Protein AF-A0A8S2MJG7-F1 (afdb_monomer_lite)

Foldseek 3Di:
DDDAPPPPVVVVVVCVVVVADLEAEAPHPLAPVSVVVCCVPCVNRHDVNGYYHYPDPVCCVPPVRDPDDPVNVVVD

Radius of gyration: 13.46 Å; chains: 1; bounding box: 29×32×36 Å

Organism: NCBI:txid1234261

Structure (mmCIF, N/CA/C/O backbone):
data_AF-A0A8S2MJG7-F1
#
_entry.id   AF-A0A8S2MJG7-F1
#
loop_
_atom_site.group_PDB
_atom_site.id
_atom_sit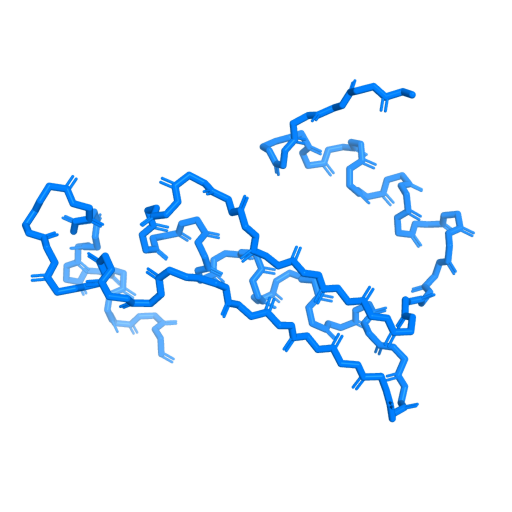e.type_symbol
_atom_site.label_atom_id
_atom_site.label_alt_id
_atom_site.label_comp_id
_atom_site.label_asym_id
_atom_site.label_entity_id
_atom_site.label_seq_id
_atom_site.pdbx_PDB_ins_code
_atom_site.Cartn_x
_atom_site.Cartn_y
_atom_site.Cartn_z
_atom_site.occupancy
_atom_site.B_iso_or_equiv
_atom_site.auth_seq_id
_atom_site.auth_comp_id
_atom_site.auth_asym_id
_atom_site.auth_atom_id
_atom_site.pdbx_PDB_model_num
ATOM 1 N N . MET A 1 1 ? -5.084 17.987 5.032 1.00 45.75 1 MET A N 1
ATOM 2 C CA . MET A 1 1 ? -3.657 17.624 5.146 1.00 45.75 1 MET A CA 1
ATOM 3 C C . MET A 1 1 ? -3.331 16.809 3.916 1.00 45.75 1 MET A C 1
ATOM 5 O O . MET A 1 1 ? -4.085 15.890 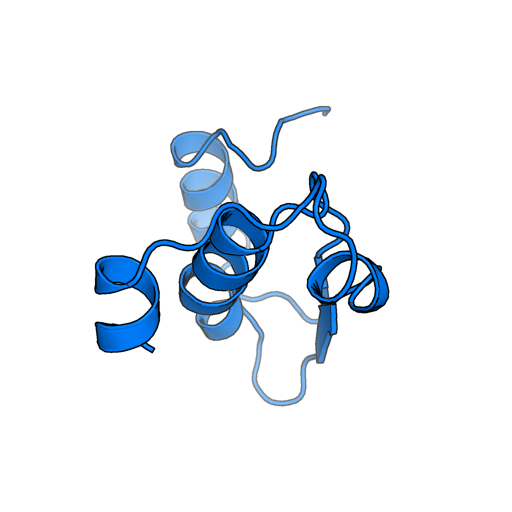3.633 1.00 45.75 1 MET A O 1
ATOM 9 N N . THR A 1 2 ? -2.313 17.187 3.154 1.00 49.03 2 THR A N 1
ATOM 10 C CA . THR A 1 2 ? -1.820 16.390 2.027 1.00 49.03 2 THR A CA 1
ATOM 11 C C . THR A 1 2 ? -0.514 15.731 2.457 1.00 49.03 2 THR A C 1
ATOM 13 O O . THR A 1 2 ? 0.347 16.394 3.033 1.00 49.03 2 THR A O 1
ATOM 16 N N . SER A 1 3 ? -0.392 14.427 2.230 1.00 65.31 3 SER A N 1
ATOM 17 C CA . SER A 1 3 ? 0.832 13.647 2.434 1.00 65.31 3 SER A CA 1
ATOM 18 C C . SER A 1 3 ? 1.025 12.709 1.240 1.00 65.31 3 SER A C 1
ATOM 20 O O . SER A 1 3 ? 0.115 12.551 0.427 1.00 65.31 3 SER A O 1
ATOM 22 N N . SER A 1 4 ? 2.202 12.093 1.139 1.00 76.44 4 SER A N 1
ATOM 23 C CA . SER A 1 4 ? 2.495 11.046 0.155 1.00 76.44 4 SER A CA 1
ATOM 24 C C . SER A 1 4 ? 2.355 9.659 0.789 1.00 76.44 4 SER A C 1
ATOM 26 O O . SER A 1 4 ? 2.604 9.502 1.986 1.00 76.44 4 SER A O 1
ATOM 28 N N . GLN A 1 5 ? 2.014 8.653 -0.016 1.00 69.38 5 GLN A N 1
ATOM 29 C CA . GLN A 1 5 ? 2.052 7.238 0.373 1.00 69.38 5 GLN A CA 1
ATOM 30 C C . GLN A 1 5 ? 3.484 6.719 0.586 1.00 69.38 5 GLN A C 1
ATOM 32 O O . GLN A 1 5 ? 3.692 5.697 1.231 1.00 69.38 5 GLN A O 1
ATOM 37 N N . GLU A 1 6 ? 4.489 7.449 0.101 1.00 75.00 6 GLU A N 1
ATOM 38 C CA . GLU A 1 6 ? 5.902 7.120 0.313 1.00 75.00 6 GLU A CA 1
ATOM 39 C C . GLU A 1 6 ? 6.414 7.572 1.694 1.00 75.00 6 GLU A C 1
ATOM 41 O O . GLU A 1 6 ? 7.481 7.144 2.139 1.00 75.00 6 GLU A O 1
ATOM 46 N N . ASP A 1 7 ? 5.656 8.408 2.416 1.00 83.69 7 ASP A N 1
ATOM 47 C CA . ASP A 1 7 ? 6.014 8.837 3.768 1.00 83.69 7 ASP A CA 1
ATOM 48 C C . ASP A 1 7 ? 5.604 7.783 4.806 1.00 83.69 7 ASP A C 1
ATOM 50 O O . ASP A 1 7 ? 4.563 7.851 5.467 1.00 83.69 7 ASP A O 1
ATOM 54 N N . VAL A 1 8 ? 6.476 6.789 4.968 1.00 81.44 8 VAL A N 1
ATOM 55 C CA . VAL A 1 8 ? 6.300 5.685 5.921 1.00 81.44 8 VAL A CA 1
ATOM 56 C C . VAL A 1 8 ? 6.110 6.181 7.360 1.00 81.44 8 VAL A C 1
ATOM 58 O O . VAL A 1 8 ? 5.400 5.541 8.138 1.00 81.44 8 VAL A O 1
ATOM 61 N N . ASN A 1 9 ? 6.724 7.304 7.744 1.00 84.12 9 ASN A N 1
ATOM 62 C CA . ASN A 1 9 ? 6.608 7.831 9.106 1.00 84.12 9 ASN A CA 1
ATOM 63 C C . ASN A 1 9 ? 5.225 8.435 9.341 1.00 84.12 9 ASN A C 1
ATOM 65 O O . ASN A 1 9 ? 4.612 8.179 10.379 1.00 84.12 9 ASN A O 1
ATOM 69 N N . PHE A 1 10 ? 4.712 9.181 8.362 1.00 85.50 10 PHE A N 1
ATOM 70 C CA . PHE A 1 10 ? 3.344 9.677 8.402 1.00 85.50 10 PHE A CA 1
ATOM 71 C C . PHE A 1 10 ? 2.338 8.522 8.453 1.00 85.50 10 PHE A C 1
ATOM 73 O O . PHE A 1 10 ? 1.473 8.510 9.327 1.00 85.50 10 PHE A O 1
ATOM 80 N N . ILE A 1 11 ? 2.493 7.508 7.595 1.00 80.50 11 ILE A N 1
ATOM 81 C CA . ILE A 1 11 ? 1.610 6.331 7.578 1.00 80.50 11 ILE A CA 1
ATOM 82 C C . ILE A 1 11 ? 1.599 5.626 8.937 1.00 80.50 11 ILE A C 1
ATOM 84 O O . ILE A 1 11 ? 0.529 5.326 9.464 1.00 80.50 11 ILE A O 1
ATOM 88 N N . LYS A 1 12 ? 2.771 5.404 9.543 1.00 83.31 12 LYS A N 1
ATOM 89 C CA . LYS A 1 12 ? 2.863 4.803 10.882 1.00 83.31 12 LYS A CA 1
ATOM 90 C C . LYS A 1 12 ? 2.149 5.644 11.936 1.00 83.31 12 LYS A C 1
ATOM 92 O O . LYS A 1 12 ? 1.381 5.090 12.711 1.00 83.31 12 LYS A O 1
ATOM 97 N N . CYS A 1 13 ? 2.342 6.962 11.922 1.00 86.19 13 CYS A N 1
ATOM 98 C CA . CYS A 1 13 ? 1.656 7.879 12.832 1.00 86.19 13 CYS A CA 1
ATOM 99 C C . CYS A 1 13 ? 0.126 7.786 12.687 1.00 86.19 13 CYS A C 1
ATOM 101 O O . CYS A 1 13 ? -0.589 7.663 13.681 1.00 86.19 13 CYS A O 1
ATOM 103 N N . VAL A 1 14 ? -0.393 7.765 11.454 1.00 84.38 14 VAL A N 1
ATOM 104 C CA . VAL A 1 14 ? -1.837 7.617 11.208 1.00 84.38 14 VAL A CA 1
ATOM 105 C C . VAL A 1 14 ? -2.344 6.259 11.697 1.00 84.38 14 VAL A C 1
ATOM 107 O O . VAL A 1 14 ? -3.378 6.210 12.363 1.00 84.38 14 VAL A O 1
ATOM 110 N N . ILE A 1 15 ? -1.620 5.168 11.429 1.00 83.69 15 ILE A N 1
ATOM 111 C CA . ILE A 1 15 ? -1.973 3.829 11.925 1.00 83.69 15 ILE A CA 1
ATOM 112 C C . ILE A 1 15 ? -1.988 3.803 13.458 1.00 83.69 15 ILE A C 1
ATOM 114 O O . ILE A 1 15 ? -2.891 3.214 14.042 1.00 83.69 15 ILE A O 1
ATOM 118 N N . GLU A 1 16 ? -1.042 4.458 14.131 1.00 84.81 16 GLU A N 1
ATOM 119 C CA . GLU A 1 16 ? -1.013 4.523 15.597 1.00 84.81 16 GLU A CA 1
ATOM 120 C C . GLU A 1 16 ? -2.209 5.293 16.179 1.00 84.81 16 GLU A C 1
ATOM 122 O O . GLU A 1 16 ? -2.758 4.886 17.207 1.00 84.81 16 GLU A O 1
ATOM 127 N N . ILE A 1 17 ? -2.649 6.365 15.511 1.00 82.38 17 ILE A N 1
ATOM 128 C CA . ILE A 1 17 ? -3.799 7.179 15.935 1.00 82.38 17 ILE A CA 1
ATOM 129 C C . ILE A 1 17 ? -5.123 6.449 15.675 1.00 82.38 17 ILE A C 1
ATOM 131 O O . ILE A 1 17 ? -5.986 6.394 16.552 1.00 82.38 17 ILE A O 1
ATOM 135 N N . VAL A 1 18 ? -5.298 5.905 14.469 1.00 83.00 18 VAL A N 1
ATOM 136 C CA . VAL A 1 18 ? -6.575 5.347 13.992 1.00 83.00 18 VAL A CA 1
ATOM 137 C C . VAL A 1 18 ? -6.744 3.877 14.396 1.00 83.00 18 VAL A C 1
ATOM 139 O O . VAL A 1 18 ? -7.864 3.424 14.627 1.00 83.00 18 VAL A O 1
ATOM 142 N N . LYS A 1 19 ? -5.637 3.139 14.553 1.00 80.94 19 LYS A N 1
ATOM 143 C CA . LYS A 1 19 ? -5.520 1.686 14.786 1.00 80.94 19 LYS A CA 1
ATOM 144 C C . LYS A 1 19 ? -6.074 0.807 13.674 1.00 80.94 19 LYS A C 1
ATOM 146 O O . LYS A 1 19 ? -5.343 -0.041 13.169 1.00 80.94 19 LYS A O 1
ATOM 151 N N . TYR A 1 20 ? -7.344 0.988 13.323 1.00 91.00 20 TYR A N 1
ATOM 152 C CA . TYR A 1 20 ? -8.020 0.199 12.305 1.00 91.00 20 TYR A CA 1
ATOM 153 C C . TYR A 1 20 ? -8.839 1.064 11.357 1.00 91.00 20 TYR A C 1
ATOM 155 O O . TYR A 1 20 ? -9.532 1.984 11.781 1.00 91.00 20 TYR A O 1
ATOM 163 N N . PHE A 1 21 ? -8.818 0.696 10.084 1.00 92.75 21 PHE A N 1
ATOM 164 C CA . PHE A 1 21 ? -9.604 1.317 9.030 1.00 92.75 21 PHE A CA 1
ATOM 165 C C . PHE A 1 21 ? -10.773 0.414 8.644 1.00 92.75 21 PHE A C 1
ATOM 167 O O . PHE A 1 21 ? -10.617 -0.804 8.518 1.00 92.75 21 PHE A O 1
ATOM 174 N N . ASP A 1 22 ? -11.947 1.005 8.426 1.00 95.00 22 ASP A N 1
ATOM 175 C CA . ASP A 1 22 ? -13.085 0.292 7.842 1.00 95.00 22 ASP A CA 1
ATOM 176 C C . ASP A 1 22 ? -12.845 -0.013 6.358 1.00 95.00 22 ASP A C 1
ATOM 178 O O . ASP A 1 22 ? -13.216 -1.085 5.879 1.00 95.00 22 ASP A O 1
ATOM 182 N N . ILE A 1 23 ? -12.225 0.931 5.644 1.00 94.62 23 ILE A N 1
ATOM 183 C CA . ILE A 1 23 ? -11.920 0.857 4.215 1.00 94.62 23 ILE A CA 1
ATOM 184 C C . ILE A 1 23 ? -10.542 1.483 3.975 1.00 94.62 23 ILE A C 1
ATOM 186 O O . ILE A 1 23 ? -10.265 2.573 4.475 1.00 94.62 23 ILE A O 1
ATOM 190 N N . ILE A 1 24 ? -9.706 0.808 3.188 1.00 93.75 24 ILE A N 1
ATOM 191 C CA . ILE A 1 24 ? -8.490 1.360 2.582 1.00 93.75 24 ILE A CA 1
ATOM 192 C C . ILE A 1 24 ? -8.645 1.271 1.062 1.00 93.75 24 ILE A C 1
ATOM 194 O O . ILE A 1 24 ? -9.093 0.243 0.553 1.00 93.75 24 ILE A O 1
ATOM 198 N N . VAL A 1 25 ? -8.281 2.341 0.356 1.00 93.81 25 VAL A N 1
ATOM 199 C CA . VAL A 1 25 ? -8.232 2.398 -1.111 1.00 93.81 25 VAL A CA 1
ATOM 200 C C . VAL A 1 25 ? -6.791 2.689 -1.518 1.00 93.81 25 VAL A C 1
ATOM 202 O O . VAL A 1 25 ? -6.211 3.668 -1.052 1.00 93.81 25 VAL A O 1
ATOM 205 N N . ASP A 1 26 ? -6.214 1.809 -2.328 1.00 91.00 26 ASP A N 1
ATOM 206 C CA . ASP A 1 26 ? -4.860 1.903 -2.870 1.00 91.00 26 ASP A CA 1
ATOM 207 C C . ASP A 1 26 ? -4.939 2.356 -4.332 1.00 91.00 26 ASP A C 1
ATOM 209 O O . ASP A 1 26 ? -5.169 1.552 -5.238 1.00 91.00 26 ASP A O 1
ATOM 213 N N . ASP A 1 27 ? -4.791 3.667 -4.509 1.00 85.94 27 ASP A N 1
ATOM 214 C CA . ASP A 1 27 ? -4.773 4.396 -5.781 1.00 85.94 27 ASP A CA 1
ATOM 215 C C . ASP A 1 27 ? -3.439 5.165 -5.874 1.00 85.94 27 ASP A C 1
ATOM 217 O O . ASP A 1 27 ? -3.359 6.390 -5.759 1.00 85.94 27 ASP A O 1
ATOM 221 N N . SER A 1 28 ? -2.349 4.394 -5.863 1.00 75.62 28 SER A N 1
ATOM 222 C CA . SER A 1 28 ? -0.969 4.883 -5.752 1.00 75.62 28 SER A CA 1
ATOM 223 C C . SER A 1 28 ? -0.333 5.156 -7.120 1.00 75.62 28 SER A C 1
ATOM 225 O O . SER A 1 28 ? -1.031 5.306 -8.109 1.00 75.62 28 SER A O 1
ATOM 227 N N . SER A 1 29 ? 1.002 5.204 -7.228 1.00 77.38 29 SER A N 1
ATOM 228 C CA . SER A 1 29 ? 1.719 5.460 -8.500 1.00 77.38 29 SER A CA 1
ATOM 229 C C . SER A 1 29 ? 1.457 4.443 -9.625 1.00 77.38 29 SER A C 1
ATOM 231 O O . SER A 1 29 ? 1.979 4.598 -10.732 1.00 77.38 29 SER A O 1
ATOM 233 N N . HIS A 1 30 ? 0.691 3.389 -9.330 1.00 80.44 30 HIS A N 1
ATOM 234 C CA . HIS A 1 30 ? 0.379 2.253 -10.196 1.00 80.44 30 HIS A CA 1
ATOM 235 C C . HIS A 1 30 ? 1.597 1.396 -10.580 1.00 80.44 30 HIS A C 1
ATOM 237 O O . HIS A 1 30 ? 1.491 0.533 -11.455 1.00 80.44 30 HIS A O 1
ATOM 243 N N . MET A 1 31 ? 2.738 1.611 -9.914 1.00 85.31 31 MET A N 1
ATOM 244 C CA . MET A 1 31 ? 3.901 0.727 -9.955 1.00 85.31 31 MET A CA 1
ATOM 245 C C . MET A 1 31 ? 3.639 -0.534 -9.129 1.00 85.31 31 MET A C 1
ATOM 247 O O . MET A 1 31 ? 3.139 -0.465 -7.999 1.00 85.31 31 MET A O 1
ATOM 251 N N . MET A 1 32 ? 3.999 -1.697 -9.670 1.00 85.44 32 MET A N 1
ATOM 252 C CA . MET A 1 32 ? 3.659 -2.973 -9.042 1.00 85.44 32 MET A CA 1
ATOM 253 C C . MET A 1 32 ? 4.367 -3.179 -7.702 1.00 85.44 32 MET A C 1
ATOM 255 O O . MET A 1 32 ? 3.747 -3.670 -6.754 1.00 85.44 32 MET A O 1
ATOM 259 N N . GLU A 1 33 ? 5.641 -2.791 -7.580 1.00 87.00 33 GLU A N 1
ATOM 260 C CA . GLU A 1 33 ? 6.371 -2.913 -6.314 1.00 87.00 33 GLU A CA 1
ATOM 261 C C . GLU A 1 33 ? 5.711 -2.091 -5.194 1.00 87.00 33 GLU A C 1
ATOM 263 O O . GLU A 1 33 ? 5.581 -2.568 -4.057 1.00 87.00 33 GLU A O 1
ATOM 268 N N . GLN A 1 34 ? 5.226 -0.886 -5.513 1.00 85.19 34 GLN A N 1
ATOM 269 C CA . GLN A 1 34 ? 4.542 -0.024 -4.548 1.00 85.19 34 GLN A CA 1
ATOM 270 C C . GLN A 1 34 ? 3.182 -0.591 -4.124 1.00 85.19 34 GLN A C 1
ATOM 272 O O . GLN A 1 34 ? 2.887 -0.595 -2.925 1.00 85.19 34 GLN A O 1
ATOM 277 N N . GLN A 1 35 ? 2.390 -1.137 -5.053 1.00 89.44 35 GLN A N 1
ATOM 278 C CA . GLN A 1 35 ? 1.117 -1.796 -4.726 1.00 89.44 35 GLN A CA 1
ATOM 279 C C . GLN A 1 35 ? 1.332 -3.025 -3.823 1.00 89.44 35 GLN A C 1
ATOM 281 O O . GLN A 1 35 ? 0.665 -3.182 -2.797 1.00 89.44 35 GLN A O 1
ATOM 286 N N . ILE A 1 36 ? 2.325 -3.870 -4.132 1.00 89.38 36 ILE A N 1
ATOM 287 C CA . ILE A 1 36 ? 2.681 -5.043 -3.312 1.00 89.38 36 ILE A CA 1
ATOM 288 C C . ILE A 1 36 ? 3.145 -4.626 -1.912 1.00 89.38 36 ILE A C 1
ATOM 290 O O . ILE A 1 36 ? 2.760 -5.232 -0.906 1.00 89.38 36 ILE A O 1
ATOM 294 N N . THR A 1 37 ? 3.994 -3.605 -1.829 1.00 88.50 37 THR A N 1
ATOM 295 C CA . THR A 1 37 ? 4.516 -3.115 -0.548 1.00 88.50 37 THR A CA 1
ATOM 296 C C . THR A 1 37 ? 3.396 -2.533 0.312 1.00 88.50 37 THR A C 1
ATOM 298 O O . THR A 1 37 ? 3.329 -2.807 1.517 1.00 88.50 37 THR A O 1
ATOM 301 N N . SER A 1 38 ? 2.479 -1.792 -0.311 1.00 89.69 38 SER A N 1
ATOM 302 C CA . SER A 1 38 ? 1.333 -1.170 0.350 1.00 89.69 38 SER A CA 1
ATOM 303 C C . SER A 1 38 ? 0.384 -2.217 0.912 1.00 89.69 38 SER A C 1
ATOM 305 O O . SER A 1 38 ? 0.150 -2.213 2.123 1.00 89.69 38 SER A O 1
ATOM 307 N N . ILE A 1 39 ? -0.052 -3.197 0.110 1.00 91.00 39 ILE A N 1
ATOM 308 C CA . ILE A 1 39 ? -0.956 -4.244 0.607 1.00 91.00 39 ILE A CA 1
ATOM 309 C C . ILE A 1 39 ? -0.309 -5.056 1.740 1.00 91.00 39 ILE A C 1
ATOM 311 O O . ILE A 1 39 ? -0.942 -5.267 2.775 1.00 91.00 39 ILE A O 1
ATOM 315 N N . LYS A 1 40 ? 0.974 -5.444 1.622 1.00 89.88 40 LYS A N 1
ATOM 316 C CA . LYS A 1 40 ? 1.687 -6.197 2.677 1.00 89.88 40 LYS A CA 1
ATOM 317 C C . LYS A 1 40 ? 1.766 -5.423 3.998 1.00 89.88 40 LYS A C 1
ATOM 319 O O . LYS A 1 40 ? 1.759 -6.037 5.068 1.00 89.88 40 LYS A O 1
ATOM 324 N N . THR A 1 41 ? 1.832 -4.095 3.930 1.00 87.75 41 THR A N 1
ATOM 325 C CA . THR A 1 41 ? 1.960 -3.219 5.101 1.00 87.75 41 THR A CA 1
ATOM 326 C C . THR A 1 41 ? 0.604 -2.879 5.715 1.00 87.75 41 THR A C 1
ATOM 328 O O . THR A 1 41 ? 0.432 -2.957 6.931 1.00 87.75 41 THR A O 1
ATOM 331 N N . LEU A 1 42 ? -0.367 -2.514 4.880 1.00 90.44 42 LEU A N 1
ATOM 332 C CA . LEU A 1 42 ? -1.597 -1.844 5.294 1.00 90.44 42 LEU A CA 1
ATOM 333 C C . LEU A 1 42 ? -2.769 -2.798 5.525 1.00 90.44 42 LEU A C 1
ATOM 335 O O . LEU A 1 42 ? -3.657 -2.472 6.311 1.00 90.44 42 LEU A O 1
ATOM 339 N N . ILE A 1 43 ? -2.768 -3.997 4.929 1.00 91.81 43 ILE A N 1
ATOM 340 C CA . ILE A 1 43 ? -3.890 -4.941 5.074 1.00 91.81 43 ILE A CA 1
ATOM 341 C C . ILE A 1 43 ? -4.165 -5.309 6.539 1.00 91.81 43 ILE A C 1
ATOM 343 O O . ILE A 1 43 ? -5.307 -5.522 6.932 1.00 91.81 43 ILE A O 1
ATOM 347 N N . ARG A 1 44 ? -3.123 -5.322 7.380 1.00 91.19 44 ARG A N 1
ATOM 348 C CA . ARG A 1 44 ? -3.228 -5.614 8.821 1.00 91.19 44 ARG A CA 1
ATOM 349 C C . ARG A 1 44 ? -3.905 -4.502 9.619 1.00 91.19 44 ARG A C 1
ATOM 351 O O . ARG A 1 44 ? -4.351 -4.754 10.734 1.00 91.19 44 ARG A O 1
ATOM 358 N N . ALA A 1 45 ? -3.957 -3.295 9.067 1.00 92.25 45 ALA A N 1
ATOM 359 C CA . ALA A 1 45 ? -4.668 -2.170 9.652 1.00 92.25 45 ALA A CA 1
ATOM 360 C C . ALA A 1 45 ? -6.143 -2.137 9.218 1.00 92.25 45 ALA A C 1
ATOM 362 O O . ALA A 1 45 ? -6.892 -1.301 9.707 1.00 92.25 45 ALA A O 1
ATOM 363 N N . VAL A 1 46 ? -6.608 -3.032 8.339 1.00 94.69 46 VAL A N 1
ATOM 364 C CA . VAL A 1 46 ? -8.038 -3.143 8.023 1.00 94.69 46 VAL A CA 1
ATOM 365 C C . VAL A 1 46 ? -8.737 -3.893 9.154 1.00 94.69 46 VAL A C 1
ATOM 367 O O . VAL A 1 46 ? -8.296 -4.962 9.582 1.00 94.69 46 VAL A O 1
ATOM 370 N N . ARG A 1 47 ? -9.836 -3.335 9.667 1.00 94.88 47 ARG A N 1
ATOM 371 C CA . ARG A 1 47 ? -10.637 -3.997 10.704 1.00 94.88 47 ARG A CA 1
ATOM 372 C C . ARG A 1 47 ? -11.192 -5.333 10.196 1.00 94.88 47 ARG A C 1
ATOM 374 O O . ARG A 1 47 ? -11.405 -5.524 8.999 1.00 94.88 47 ARG A O 1
ATOM 381 N N . SER A 1 48 ? -11.570 -6.219 11.115 1.00 94.06 48 SER A N 1
ATOM 382 C CA . SER A 1 48 ? -12.354 -7.405 10.747 1.00 94.06 48 SER A CA 1
ATOM 383 C C . SER A 1 48 ? -13.667 -7.001 10.058 1.00 94.06 48 SER A C 1
ATOM 385 O O . SER A 1 48 ? -14.422 -6.186 10.589 1.00 94.06 48 SER A O 1
ATOM 387 N N . GLY A 1 49 ? -13.917 -7.545 8.863 1.00 95.31 49 GLY A N 1
ATOM 388 C CA . GLY A 1 49 ? -15.062 -7.177 8.020 1.00 95.31 49 GLY A CA 1
ATOM 389 C C . GLY A 1 49 ? -14.922 -5.838 7.282 1.00 95.31 49 GLY A C 1
ATOM 390 O O . GLY A 1 49 ? -15.903 -5.356 6.718 1.00 95.31 49 GLY A O 1
ATOM 391 N N . GLY A 1 50 ? -13.743 -5.212 7.314 1.00 95.69 50 GLY A N 1
ATOM 392 C CA . GLY A 1 50 ? -13.405 -4.063 6.475 1.00 95.69 50 GLY A CA 1
ATOM 393 C C . GLY A 1 50 ? -12.968 -4.464 5.065 1.00 95.69 50 GLY A C 1
ATOM 394 O O . GLY A 1 50 ? -12.888 -5.650 4.738 1.00 95.69 50 GLY A O 1
ATOM 395 N N . LEU A 1 51 ? -12.681 -3.463 4.233 1.00 96.25 51 LEU A N 1
ATOM 396 C CA . LEU A 1 51 ? -12.289 -3.646 2.834 1.00 96.25 51 LEU A CA 1
ATOM 397 C C . LEU A 1 51 ? -10.923 -3.022 2.538 1.00 96.25 51 LEU A C 1
ATOM 399 O O . LEU A 1 51 ? -10.615 -1.927 3.000 1.00 96.25 51 LEU A O 1
ATOM 403 N N . TYR A 1 52 ? -10.138 -3.713 1.716 1.00 96.00 52 TYR A N 1
ATOM 404 C CA . TYR A 1 52 ? -8.971 -3.162 1.034 1.00 96.00 52 TYR A CA 1
ATOM 405 C C . TYR A 1 52 ? -9.255 -3.212 -0.463 1.00 96.00 52 TYR A C 1
ATOM 407 O O . TYR A 1 52 ? -9.512 -4.290 -1.001 1.00 96.00 52 TYR A O 1
ATOM 415 N N . ILE A 1 53 ? -9.258 -2.060 -1.118 1.00 95.75 53 ILE A N 1
ATOM 416 C CA . ILE A 1 53 ? -9.579 -1.917 -2.537 1.00 95.75 53 ILE A CA 1
ATOM 417 C C . ILE A 1 53 ? -8.301 -1.480 -3.245 1.00 95.75 53 ILE A C 1
ATOM 419 O O . ILE A 1 53 ? -7.660 -0.538 -2.797 1.00 95.75 53 ILE A O 1
ATOM 423 N N . ILE A 1 54 ? -7.929 -2.174 -4.319 1.00 92.81 54 ILE A N 1
ATOM 424 C CA . ILE A 1 54 ? -6.783 -1.817 -5.165 1.00 92.81 54 ILE A CA 1
ATOM 425 C C . ILE A 1 54 ? -7.320 -1.388 -6.519 1.00 92.81 54 ILE A C 1
ATOM 427 O O . ILE A 1 54 ? -8.097 -2.132 -7.126 1.00 92.81 54 ILE A O 1
ATOM 431 N N . GLU A 1 55 ? -6.896 -0.218 -6.982 1.00 93.62 55 GLU A N 1
ATOM 432 C CA . GLU A 1 55 ? -7.244 0.305 -8.300 1.00 93.62 55 GLU A CA 1
ATOM 433 C C . GLU A 1 55 ? -6.118 0.060 -9.321 1.00 93.62 55 GLU A C 1
ATOM 435 O O . GLU A 1 55 ? -5.008 -0.360 -8.988 1.00 93.62 55 GLU A O 1
ATOM 440 N N . ASP A 1 56 ? -6.444 0.238 -10.601 1.00 90.50 56 ASP A N 1
ATOM 441 C CA . ASP A 1 56 ? -5.496 0.216 -11.723 1.00 90.50 56 ASP A CA 1
ATOM 442 C C . ASP A 1 56 ? -4.641 -1.045 -11.913 1.00 90.50 56 ASP A C 1
ATOM 4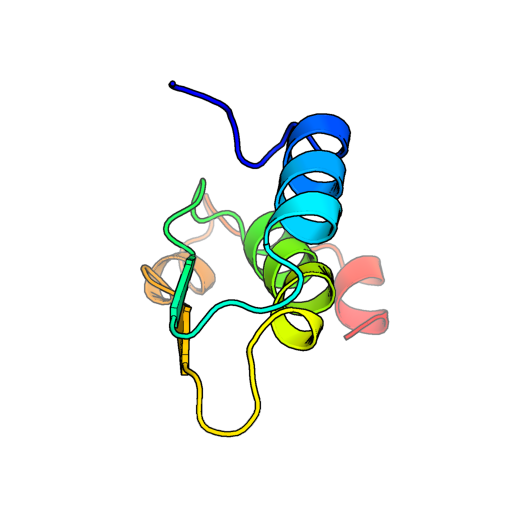44 O O . ASP A 1 56 ? -3.574 -1.002 -12.512 1.00 90.50 56 ASP A O 1
ATOM 448 N N . LEU A 1 57 ? -5.163 -2.221 -11.555 1.00 88.62 57 LEU A N 1
ATOM 449 C CA . LEU A 1 57 ? -4.505 -3.518 -11.809 1.00 88.62 57 LEU A CA 1
ATOM 450 C C . LEU A 1 57 ? -4.171 -3.792 -13.291 1.00 88.62 57 LEU A C 1
ATOM 452 O O . LEU A 1 57 ? -3.376 -4.680 -13.598 1.00 88.62 57 LEU A O 1
ATOM 456 N N . LEU A 1 58 ? -4.768 -3.056 -14.235 1.00 88.69 58 LEU A N 1
ATOM 457 C CA . LEU A 1 58 ? -4.402 -3.159 -15.648 1.00 88.69 58 LEU A CA 1
ATOM 458 C C . LEU A 1 58 ? -2.939 -2.747 -15.888 1.00 88.69 58 LEU A C 1
ATOM 460 O O . LEU A 1 58 ? -2.300 -3.304 -16.784 1.00 88.69 58 LEU A O 1
ATOM 464 N N . THR A 1 59 ? -2.388 -1.824 -15.088 1.00 85.25 59 THR A N 1
ATOM 465 C CA . THR A 1 59 ? -0.995 -1.372 -15.234 1.00 85.25 59 THR A CA 1
ATOM 466 C C . THR A 1 59 ? 0.004 -2.498 -15.000 1.00 85.25 59 THR A C 1
ATOM 468 O O . THR A 1 59 ? 1.067 -2.485 -15.616 1.00 85.25 59 THR A O 1
ATOM 471 N N . SER A 1 60 ? -0.360 -3.544 -14.249 1.00 84.38 60 SER A N 1
ATOM 472 C CA . SER A 1 60 ? 0.471 -4.742 -14.074 1.00 84.38 60 SER A CA 1
ATOM 473 C C . SER A 1 60 ? 0.805 -5.457 -15.393 1.00 84.38 60 SER A C 1
ATOM 475 O O . SER A 1 60 ? 1.772 -6.211 -15.464 1.00 84.38 60 SER A O 1
ATOM 477 N N . TYR A 1 61 ? 0.036 -5.208 -16.458 1.00 83.62 61 TYR A N 1
ATOM 478 C CA . TYR A 1 61 ? 0.262 -5.761 -17.798 1.00 83.62 61 TYR A CA 1
ATOM 479 C C . TYR A 1 61 ? 0.899 -4.761 -18.773 1.00 83.62 61 TYR A C 1
ATOM 481 O O . TYR A 1 61 ? 1.080 -5.069 -19.953 1.00 83.62 61 TYR A O 1
ATOM 489 N N . MET A 1 62 ? 1.234 -3.556 -18.312 1.00 87.06 62 MET A N 1
ATOM 490 C CA . MET A 1 62 ? 1.828 -2.502 -19.128 1.00 87.06 62 MET A CA 1
ATOM 491 C C . MET A 1 62 ? 3.341 -2.430 -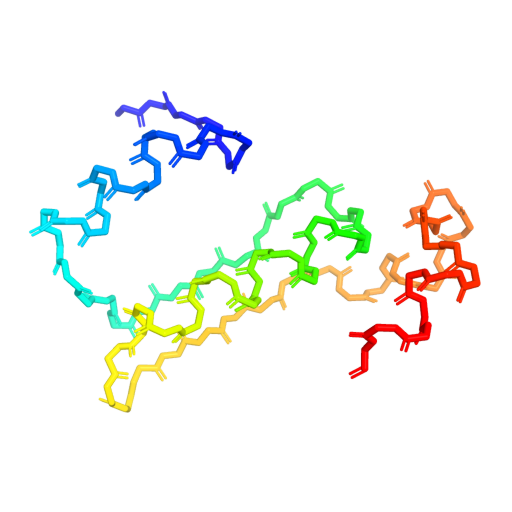18.870 1.00 87.06 62 MET A C 1
ATOM 493 O O . MET A 1 62 ? 3.747 -2.176 -17.738 1.00 87.06 62 MET A O 1
ATOM 497 N N . PRO A 1 63 ? 4.205 -2.567 -19.899 1.00 84.19 63 PRO A N 1
ATOM 498 C CA . PRO A 1 63 ? 5.660 -2.608 -19.709 1.00 84.19 63 PRO A CA 1
ATOM 499 C C . PRO A 1 63 ? 6.252 -1.415 -18.945 1.00 84.19 63 PRO A C 1
ATOM 501 O O . PRO A 1 63 ? 7.230 -1.573 -18.226 1.00 84.19 63 PRO A O 1
ATOM 504 N N . ASN A 1 64 ? 5.649 -0.229 -19.065 1.00 84.69 64 ASN A N 1
ATOM 505 C CA . ASN A 1 64 ? 6.132 0.992 -18.411 1.00 84.69 64 ASN A CA 1
ATOM 506 C C . ASN A 1 64 ? 5.909 1.020 -16.889 1.00 84.69 64 ASN A C 1
ATOM 508 O O . ASN A 1 64 ? 6.500 1.860 -16.220 1.00 84.69 64 ASN A O 1
ATOM 512 N N . TYR A 1 65 ? 5.067 0.129 -16.364 1.00 81.50 65 TYR A N 1
ATOM 513 C CA . TYR A 1 65 ? 4.746 0.010 -14.938 1.00 81.50 65 TYR A CA 1
ATOM 514 C C . TYR A 1 65 ? 5.291 -1.298 -14.339 1.00 81.50 65 TYR A C 1
ATOM 516 O O . TYR A 1 65 ? 4.997 -1.640 -13.195 1.00 81.50 65 TYR A O 1
ATOM 52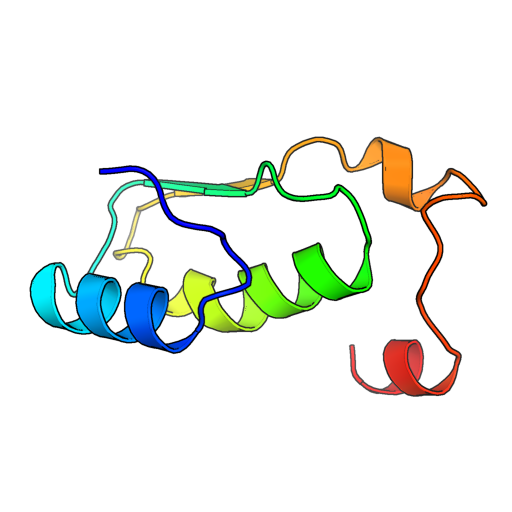4 N N . HIS A 1 66 ? 6.081 -2.044 -15.121 1.00 81.69 66 HIS A N 1
ATOM 525 C CA . HIS A 1 66 ? 6.661 -3.317 -14.720 1.00 81.69 66 HIS A CA 1
ATOM 526 C C . HIS A 1 66 ? 8.052 -3.119 -14.106 1.00 81.69 66 HIS A C 1
ATOM 528 O O . HIS A 1 66 ? 9.075 -3.250 -14.779 1.00 81.69 66 HIS A O 1
ATOM 534 N N . ASP A 1 67 ? 8.074 -2.814 -12.810 1.00 83.44 67 ASP A N 1
ATOM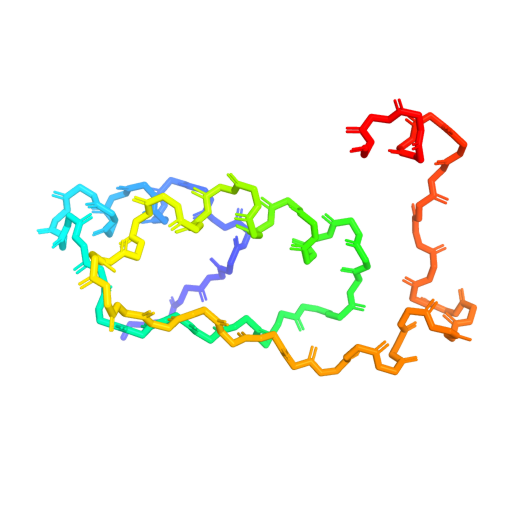 535 C CA . ASP A 1 67 ? 9.277 -2.558 -12.008 1.00 83.44 67 ASP A CA 1
ATOM 536 C C . ASP A 1 67 ? 9.746 -3.771 -11.178 1.00 83.44 67 ASP A C 1
ATOM 538 O O . ASP A 1 67 ? 10.764 -3.707 -10.489 1.00 83.44 67 ASP A O 1
ATOM 542 N N . LEU A 1 68 ? 9.052 -4.911 -11.281 1.00 80.38 68 LEU A N 1
ATOM 543 C CA . LEU A 1 68 ? 9.409 -6.131 -10.557 1.00 80.38 68 LEU A CA 1
ATOM 544 C C . LEU A 1 68 ? 10.609 -6.847 -11.185 1.00 80.38 68 LEU A C 1
ATOM 546 O O . LEU A 1 68 ? 10.642 -7.137 -12.383 1.00 80.38 68 LEU A O 1
ATOM 550 N N . THR A 1 69 ? 11.572 -7.197 -10.334 1.00 79.19 69 THR A N 1
ATOM 551 C CA . THR A 1 69 ? 12.736 -8.023 -10.684 1.00 79.19 69 THR A CA 1
ATOM 552 C C . THR A 1 69 ? 12.466 -9.502 -10.392 1.00 79.19 69 THR A C 1
ATOM 554 O O . THR A 1 69 ? 11.574 -9.827 -9.606 1.00 79.19 69 THR A O 1
ATOM 557 N N . ASP A 1 70 ? 13.271 -10.413 -10.950 1.00 78.38 70 ASP A N 1
ATOM 558 C CA . ASP A 1 70 ? 13.212 -11.850 -10.615 1.00 78.38 70 ASP A CA 1
ATOM 559 C C . ASP A 1 70 ? 13.368 -12.105 -9.103 1.00 78.38 70 ASP A C 1
ATOM 561 O O . ASP A 1 70 ? 12.734 -12.999 -8.537 1.00 78.38 70 ASP A O 1
ATOM 565 N N . GLU A 1 71 ? 14.167 -11.281 -8.417 1.00 76.25 71 GLU A N 1
ATOM 566 C CA . GLU A 1 71 ? 14.306 -11.338 -6.962 1.00 76.25 71 GLU A CA 1
ATOM 567 C C . GLU A 1 71 ? 12.993 -10.951 -6.268 1.00 76.25 71 GLU A C 1
ATOM 569 O O . GLU A 1 71 ? 12.593 -11.597 -5.297 1.00 76.25 71 GLU A O 1
ATOM 574 N N . THR A 1 72 ? 12.282 -9.943 -6.779 1.00 70.75 72 THR A N 1
ATOM 575 C CA . THR A 1 72 ? 10.996 -9.506 -6.222 1.00 70.75 72 THR A CA 1
ATOM 576 C C . THR A 1 72 ? 9.924 -10.584 -6.391 1.00 70.75 72 THR A C 1
ATOM 578 O O . THR A 1 72 ? 9.199 -10.871 -5.437 1.00 70.75 72 THR A O 1
ATOM 581 N N . TRP A 1 73 ? 9.883 -11.253 -7.549 1.00 72.00 73 TRP A N 1
ATOM 582 C CA . TRP A 1 73 ? 8.986 -12.387 -7.800 1.00 72.00 73 TRP A CA 1
ATOM 583 C C . TRP A 1 73 ? 9.247 -13.574 -6.870 1.00 72.00 73 TRP A C 1
ATOM 585 O O . TRP A 1 73 ? 8.307 -14.247 -6.464 1.00 72.00 73 TRP A O 1
ATOM 595 N N . SER A 1 74 ? 10.500 -13.802 -6.466 1.00 73.94 74 SER A N 1
ATOM 596 C CA . SER A 1 74 ? 10.849 -14.891 -5.540 1.00 73.94 74 SER A CA 1
ATOM 597 C C . SER A 1 74 ? 10.362 -14.680 -4.093 1.00 73.94 74 SER A C 1
ATOM 599 O O . SER A 1 74 ? 10.395 -15.611 -3.288 1.00 73.94 74 SER A O 1
ATOM 601 N N . ARG A 1 75 ? 9.933 -13.454 -3.747 1.00 70.19 75 ARG A N 1
ATOM 602 C CA . ARG A 1 75 ? 9.492 -13.024 -2.402 1.00 70.19 75 ARG A CA 1
ATOM 603 C C . ARG A 1 75 ? 7.968 -12.892 -2.251 1.00 70.19 75 ARG A C 1
ATOM 605 O O . ARG A 1 75 ? 7.497 -12.449 -1.191 1.00 70.19 75 ARG A O 1
ATOM 612 N N . LEU A 1 76 ? 7.215 -13.154 -3.315 1.00 64.06 76 LEU A N 1
ATOM 613 C CA . LEU A 1 76 ? 5.750 -13.211 -3.315 1.00 64.06 76 LEU A CA 1
ATOM 614 C C . LEU A 1 76 ? 5.288 -14.625 -2.966 1.00 64.06 76 LEU A C 1
ATOM 616 O O . LEU A 1 76 ? 4.375 -14.707 -2.117 1.00 64.06 76 LEU A O 1
#

Sequence (76 aa):
MTSSQEDVNFIKCVIEIVKYFDIIVDDSSHMMEQQITSIKTLIRAVRSGGLYIIEDLLTSYMPNYHDLTDETWSRL

InterPro domains:
  IPR029063 S-adenosyl-L-methionine-dependent methyltransferase superfamily [G3DSA:3.40.50.150] (1-75)
  IPR029063 S-adenosyl-L-methionine-dependent methyltransferase superfamily [SSF53335] (5-71)

pLDDT: mean 84.32, std 9.63, range [45.75, 96.25]

Secondary structure (DSSP, 8-state):
----TT-HHHHHHHHHHH--EEEEEE-SS--HHHHHHHHHHHGGGEEEEEEEEE--GGGGGSGGG----HHHHTT-